Protein AF-A0A9P0P9X3-F1 (afdb_monomer_lite)

Foldseek 3Di:
DPDDFLQADPPPADLVLLLVLLVVVVVVDDLRVSCVVSVNGSVVNVVCNVVVHSGDDDPDDDDPDDPVNVVVVVVVVVVVVVD

Secondary structure (DSSP, 8-state):
---------TT-S-HHHHHHHHHHHHTT--HHHHHHHS---HHHHHHHHHTT--SPPPSSSPPSS-HHHHHHHHHHHHHHHT-

Organism: Acanthoscelides obtectus (NCBI:txid200917)

InterPro domains:
  IPR009057 Homedomain-like superfamily [SSF46689] (8-59)

Structure (mmCIF, N/CA/C/O backbone):
data_AF-A0A9P0P9X3-F1
#
_entry.id   AF-A0A9P0P9X3-F1
#
loop_
_atom_site.group_PDB
_atom_site.id
_atom_site.type_symbol
_atom_site.label_atom_id
_atom_site.label_alt_id
_atom_site.label_comp_id
_atom_site.label_asym_id
_atom_site.label_entity_id
_atom_site.label_seq_id
_atom_site.pdbx_PDB_ins_code
_atom_site.Cartn_x
_atom_site.Cartn_y
_atom_site.Cartn_z
_atom_site.occupancy
_atom_site.B_iso_or_equiv
_atom_site.auth_seq_id
_atom_site.auth_comp_id
_atom_site.auth_asym_id
_atom_site.auth_atom_id
_atom_site.pdbx_PDB_model_num
ATOM 1 N N . MET A 1 1 ? -24.030 -6.534 21.375 1.00 41.62 1 MET A N 1
ATOM 2 C CA . MET A 1 1 ? -23.922 -6.216 19.929 1.00 41.62 1 MET A CA 1
ATOM 3 C C . MET A 1 1 ? -22.654 -6.828 19.342 1.00 41.62 1 MET A C 1
ATOM 5 O O . MET A 1 1 ? -21.557 -6.385 19.675 1.00 41.62 1 MET A O 1
ATOM 9 N N . LEU A 1 2 ? -22.776 -7.828 18.469 1.00 50.31 2 LEU A N 1
ATOM 10 C CA . LEU A 1 2 ? -21.648 -8.335 17.682 1.00 50.31 2 LEU A CA 1
ATOM 11 C C . LEU A 1 2 ? -21.301 -7.303 16.600 1.00 50.31 2 LEU A C 1
ATOM 13 O O . LEU A 1 2 ? -22.002 -7.175 15.605 1.00 50.31 2 LEU A O 1
ATOM 17 N N . ARG A 1 3 ? -20.236 -6.517 16.805 1.00 58.31 3 ARG A N 1
ATOM 18 C CA . ARG A 1 3 ? -19.722 -5.621 15.758 1.00 58.31 3 ARG A CA 1
ATOM 19 C C . ARG A 1 3 ? -19.086 -6.483 14.672 1.00 58.31 3 ARG A C 1
ATOM 21 O O . ARG A 1 3 ? -18.022 -7.062 14.908 1.00 58.31 3 ARG A O 1
ATOM 28 N N . GLU A 1 4 ? -19.716 -6.555 13.504 1.00 61.44 4 GLU A N 1
ATOM 29 C CA . GLU A 1 4 ? -19.145 -7.207 12.328 1.00 61.44 4 GLU A CA 1
ATOM 30 C C . GLU A 1 4 ? -17.738 -6.662 12.072 1.00 61.44 4 GLU A C 1
ATOM 32 O O . GLU A 1 4 ? -17.516 -5.471 11.823 1.00 61.44 4 GLU A O 1
ATOM 37 N N . ARG A 1 5 ? -16.746 -7.540 12.211 1.00 61.38 5 ARG A N 1
ATOM 38 C CA . ARG A 1 5 ? -15.359 -7.198 11.917 1.00 61.38 5 ARG A CA 1
ATOM 39 C C . ARG A 1 5 ? -15.202 -7.347 10.415 1.00 61.38 5 ARG A C 1
ATOM 41 O O . ARG A 1 5 ? -15.363 -8.454 9.910 1.00 61.38 5 ARG A O 1
ATOM 48 N N . ASN A 1 6 ? -14.842 -6.270 9.721 1.00 67.88 6 ASN A N 1
ATOM 49 C CA . ASN A 1 6 ? -14.457 -6.355 8.317 1.00 67.88 6 ASN A CA 1
ATOM 50 C C . ASN A 1 6 ? -13.155 -7.171 8.215 1.00 67.88 6 ASN A C 1
ATOM 52 O O . ASN A 1 6 ? -12.047 -6.638 8.351 1.00 67.88 6 ASN A O 1
ATOM 56 N N . ARG A 1 7 ? -13.304 -8.495 8.077 1.00 62.72 7 ARG A N 1
ATOM 57 C CA . ARG A 1 7 ? -12.190 -9.430 7.877 1.00 62.72 7 ARG A CA 1
ATOM 58 C C . ARG A 1 7 ? -11.563 -9.227 6.499 1.00 62.72 7 ARG A C 1
ATOM 60 O O . ARG A 1 7 ? -10.385 -9.537 6.355 1.00 62.72 7 ARG A O 1
ATOM 67 N N . GLY A 1 8 ? -12.318 -8.626 5.568 1.00 61.62 8 GLY A N 1
ATOM 68 C CA . GLY A 1 8 ? -11.978 -8.377 4.170 1.00 61.62 8 GLY A CA 1
ATOM 69 C C . GLY A 1 8 ? -11.591 -9.645 3.407 1.00 61.62 8 GLY A C 1
ATOM 70 O O . GLY A 1 8 ? -11.312 -10.692 3.986 1.00 61.62 8 GLY A O 1
ATOM 71 N N . ILE A 1 9 ? -11.568 -9.557 2.081 1.00 67.00 9 ILE A N 1
ATOM 72 C CA . ILE A 1 9 ? -11.040 -10.633 1.238 1.00 67.00 9 ILE A CA 1
ATOM 73 C C . ILE A 1 9 ? -9.525 -10.431 1.135 1.00 67.00 9 ILE A C 1
ATOM 75 O O . ILE A 1 9 ? -9.060 -9.337 0.791 1.00 67.00 9 ILE A O 1
ATOM 79 N N . ARG A 1 10 ? -8.738 -11.466 1.465 1.00 64.19 10 ARG A N 1
ATOM 80 C CA . ARG A 1 10 ? -7.269 -11.417 1.391 1.00 64.19 10 ARG A CA 1
ATOM 81 C C . ARG A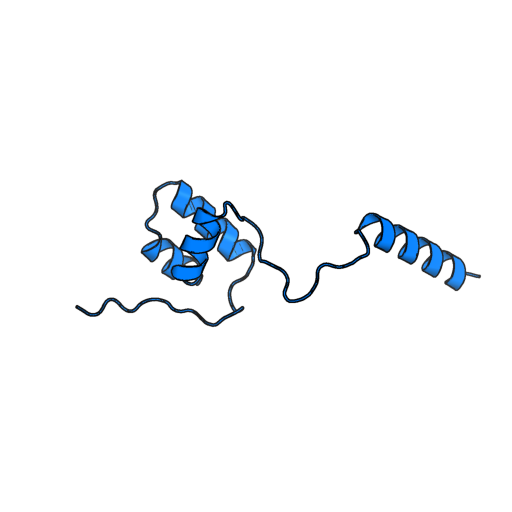 1 10 ? -6.855 -11.011 -0.027 1.00 64.19 10 ARG A C 1
ATOM 83 O O . ARG A 1 10 ? -7.185 -11.692 -0.984 1.00 64.19 10 ARG A O 1
ATOM 90 N N . GLY A 1 11 ? -6.138 -9.896 -0.146 1.00 66.88 11 GLY A N 1
ATOM 91 C CA . GLY A 1 11 ? -5.578 -9.428 -1.416 1.00 66.88 11 GLY A CA 1
ATOM 92 C C . GLY A 1 11 ? -6.459 -8.483 -2.240 1.00 66.88 11 GLY A C 1
ATOM 93 O O . GLY A 1 11 ? -5.904 -7.842 -3.126 1.00 66.88 11 GLY A O 1
ATOM 94 N N . LYS A 1 12 ? -7.754 -8.313 -1.921 1.00 78.44 12 LYS A N 1
ATOM 95 C CA . LYS A 1 12 ? -8.688 -7.489 -2.723 1.00 78.44 12 LYS A CA 1
ATOM 96 C C . LYS A 1 12 ? -8.474 -5.974 -2.589 1.00 78.44 12 LYS A C 1
ATOM 98 O O . LYS A 1 12 ? -8.959 -5.207 -3.410 1.00 78.44 12 LYS A O 1
ATOM 103 N N . TRP A 1 13 ? -7.757 -5.525 -1.562 1.00 83.75 13 TRP A N 1
ATOM 104 C CA . TRP A 1 13 ? -7.434 -4.110 -1.391 1.00 83.75 13 TRP A CA 1
ATOM 105 C C . TRP A 1 13 ? -6.202 -3.717 -2.220 1.00 83.75 13 TRP A C 1
ATOM 107 O O . TRP A 1 13 ? -5.185 -4.427 -2.238 1.00 83.75 13 TRP A O 1
ATOM 117 N N . SER A 1 14 ? -6.315 -2.573 -2.897 1.00 86.00 14 SER A N 1
ATOM 118 C CA . SER A 1 14 ? -5.216 -1.924 -3.608 1.00 86.00 14 SER A CA 1
ATOM 119 C C . SER A 1 14 ? -4.253 -1.254 -2.630 1.00 86.00 14 SER A C 1
ATOM 121 O O . SER A 1 14 ? -4.584 -0.976 -1.472 1.00 86.00 14 SER A O 1
ATOM 123 N N . GLU A 1 15 ? -3.040 -1.004 -3.104 1.00 88.19 15 GLU A N 1
ATOM 124 C CA . GLU A 1 15 ? -2.015 -0.296 -2.343 1.00 88.19 15 GLU A CA 1
ATOM 125 C C . GLU A 1 15 ? -2.392 1.168 -2.094 1.00 88.19 15 GLU A C 1
ATOM 127 O O . GLU A 1 15 ? -2.243 1.666 -0.981 1.00 88.19 15 GLU A O 1
ATOM 132 N N . GLU A 1 16 ? -3.025 1.818 -3.070 1.00 89.81 16 GLU A N 1
ATOM 133 C CA . GLU A 1 16 ? -3.580 3.163 -2.902 1.00 89.81 16 GLU A CA 1
ATOM 134 C C . GLU A 1 16 ? -4.619 3.232 -1.779 1.00 89.81 16 GLU A C 1
ATOM 136 O O . GLU A 1 16 ? -4.611 4.158 -0.966 1.00 89.81 16 GLU A O 1
ATOM 141 N N . ASN A 1 17 ? -5.519 2.245 -1.704 1.00 90.06 17 ASN A N 1
ATOM 142 C CA . ASN A 1 17 ? -6.543 2.209 -0.663 1.00 90.06 17 ASN A CA 1
ATOM 143 C C . ASN A 1 17 ? -5.917 2.032 0.718 1.00 90.06 17 ASN A C 1
ATOM 145 O O . ASN A 1 17 ? -6.371 2.648 1.681 1.00 90.06 17 ASN A O 1
ATOM 149 N N . LEU A 1 18 ? -4.856 1.229 0.818 1.00 89.62 18 LEU A N 1
ATOM 150 C CA . LEU A 1 18 ? -4.078 1.083 2.042 1.00 89.62 18 LEU A CA 1
ATOM 151 C C . LEU A 1 18 ? -3.428 2.413 2.452 1.00 89.62 18 LEU A C 1
ATOM 153 O O . LEU A 1 18 ? -3.568 2.815 3.607 1.00 89.62 18 LEU A O 1
ATOM 157 N N . GLN A 1 19 ? -2.775 3.113 1.525 1.00 92.12 19 GLN A N 1
ATOM 158 C CA . GLN A 1 19 ? -2.129 4.400 1.801 1.00 92.12 19 GLN A CA 1
ATOM 159 C C . GLN A 1 19 ? -3.138 5.464 2.244 1.00 92.12 19 GLN A C 1
ATOM 161 O O . GLN A 1 19 ? -2.951 6.093 3.288 1.00 92.12 19 GLN A O 1
ATOM 166 N N . LYS A 1 20 ? -4.255 5.605 1.517 1.00 93.25 20 LYS A N 1
ATOM 167 C CA . LYS A 1 20 ? -5.352 6.517 1.880 1.00 93.25 20 LYS A CA 1
ATOM 168 C C . LYS A 1 20 ? -5.912 6.180 3.265 1.00 93.25 20 LYS A C 1
ATOM 170 O O . LYS A 1 20 ? -6.112 7.076 4.085 1.00 93.25 20 LYS A O 1
ATOM 175 N N . ALA A 1 21 ? -6.100 4.892 3.562 1.00 92.44 21 ALA A N 1
ATOM 176 C CA . ALA A 1 21 ? -6.592 4.431 4.856 1.00 92.44 21 ALA A CA 1
ATOM 177 C C . ALA A 1 21 ? -5.616 4.726 6.010 1.00 92.44 21 ALA A C 1
ATOM 179 O O . ALA A 1 21 ? -6.049 5.104 7.096 1.00 92.44 21 ALA A O 1
ATOM 180 N N . ILE A 1 22 ? -4.308 4.573 5.790 1.00 92.81 22 ILE A N 1
ATOM 181 C CA . ILE A 1 22 ? -3.273 4.906 6.780 1.00 92.81 22 ILE A CA 1
ATOM 182 C C . ILE A 1 22 ? -3.245 6.415 7.035 1.00 92.81 22 ILE A C 1
ATOM 184 O O . ILE A 1 22 ? -3.231 6.828 8.195 1.00 92.81 22 ILE A O 1
ATOM 188 N N . ALA A 1 23 ? -3.289 7.227 5.975 1.00 93.50 23 ALA A N 1
ATOM 189 C CA . ALA A 1 23 ? -3.270 8.684 6.073 1.00 93.50 23 ALA A CA 1
ATOM 190 C C . ALA A 1 23 ? -4.443 9.211 6.912 1.00 93.50 23 ALA A C 1
ATOM 192 O O . ALA A 1 23 ? -4.233 9.950 7.872 1.00 93.50 23 ALA A O 1
ATOM 193 N N . VAL A 1 24 ? -5.675 8.762 6.637 1.00 94.69 24 VAL A N 1
ATOM 194 C CA . VAL A 1 24 ? -6.835 9.226 7.417 1.00 94.69 24 VAL A CA 1
ATOM 195 C C . VAL A 1 24 ? -6.781 8.787 8.880 1.00 94.69 24 VAL A C 1
ATOM 197 O O . VAL A 1 24 ? -7.253 9.515 9.748 1.00 94.69 24 VAL A O 1
ATOM 200 N N . VAL A 1 25 ? -6.210 7.614 9.178 1.00 93.81 25 VAL A N 1
ATOM 201 C CA . VAL A 1 25 ? -6.093 7.134 10.562 1.00 93.81 25 VAL A CA 1
ATOM 202 C C . VAL A 1 25 ? -5.036 7.922 11.324 1.00 93.81 25 VAL A C 1
ATOM 204 O O . VAL A 1 25 ? -5.240 8.222 12.497 1.00 93.81 25 VAL A O 1
ATOM 207 N N . ARG A 1 26 ? -3.938 8.303 10.662 1.00 90.62 26 ARG A N 1
ATOM 208 C CA . ARG A 1 26 ? -2.946 9.225 11.232 1.00 90.62 26 ARG A CA 1
ATOM 209 C C . ARG A 1 26 ? -3.553 10.599 11.525 1.00 90.62 26 ARG A C 1
ATOM 211 O O . ARG A 1 26 ? -3.248 11.169 12.561 1.00 90.62 26 ARG A O 1
ATOM 218 N N . ASN A 1 27 ? -4.497 11.051 10.700 1.00 92.38 27 ASN A N 1
ATOM 219 C CA . ASN A 1 27 ? -5.254 12.291 10.909 1.00 92.38 27 ASN A CA 1
ATOM 220 C C . ASN A 1 27 ? -6.371 12.176 11.972 1.00 92.38 27 ASN A C 1
ATOM 222 O O . ASN A 1 27 ? -7.235 13.045 12.053 1.00 92.38 27 ASN A O 1
ATOM 226 N N . GLY A 1 28 ? -6.403 11.101 12.769 1.00 91.19 28 GLY A N 1
ATOM 227 C CA . GLY A 1 28 ? -7.344 10.936 13.884 1.00 91.19 28 GLY A CA 1
ATOM 228 C C . GLY A 1 28 ? -8.612 10.138 13.564 1.00 91.19 28 GLY A C 1
ATOM 229 O O . GLY A 1 28 ? -9.442 9.919 14.448 1.00 91.19 28 GLY A O 1
ATOM 230 N N . MET A 1 29 ? -8.783 9.633 12.336 1.00 92.38 29 MET A N 1
ATOM 231 C CA . MET A 1 29 ? -9.930 8.780 12.011 1.00 92.38 29 MET A CA 1
ATOM 232 C C . MET A 1 29 ? -9.821 7.409 12.692 1.00 92.38 29 MET A C 1
ATOM 234 O O . MET A 1 29 ? -8.766 6.773 12.719 1.00 92.38 29 MET A O 1
ATOM 238 N N . SER A 1 30 ? -10.943 6.875 13.188 1.00 91.88 30 SER A N 1
ATOM 239 C CA . SER A 1 30 ? -10.931 5.536 13.782 1.00 91.88 30 SER A CA 1
ATOM 240 C C . SER A 1 30 ? -10.565 4.457 12.750 1.00 91.88 30 SER A C 1
ATOM 242 O O . SER A 1 30 ? -11.093 4.416 11.635 1.00 91.88 30 SER A O 1
ATOM 244 N N . LYS A 1 31 ? -9.725 3.496 13.160 1.00 90.25 31 LYS A N 1
ATOM 245 C CA . LYS A 1 31 ? -9.328 2.328 12.340 1.00 90.25 31 LYS A CA 1
ATOM 246 C C . LYS A 1 31 ? -10.533 1.561 11.783 1.00 90.25 31 LYS A C 1
ATOM 248 O O . LYS A 1 31 ? -10.459 0.968 10.712 1.00 90.25 31 LYS A O 1
ATOM 253 N N . ASN A 1 32 ? -11.641 1.546 12.527 1.00 88.56 32 ASN A N 1
ATOM 254 C CA . ASN A 1 32 ? -12.863 0.853 12.128 1.00 88.56 32 ASN A CA 1
ATOM 255 C C . ASN A 1 32 ? -13.584 1.584 10.989 1.00 88.56 32 ASN A C 1
ATOM 257 O O . ASN A 1 32 ? -14.049 0.941 10.053 1.00 88.56 32 ASN A O 1
ATOM 261 N N . LEU A 1 33 ? -13.646 2.915 11.061 1.00 90.19 33 LEU A N 1
ATOM 262 C CA . LEU A 1 33 ? -14.254 3.739 10.022 1.00 90.19 33 LEU A CA 1
ATOM 263 C C . LEU A 1 33 ? -13.407 3.719 8.744 1.00 90.19 33 LEU A C 1
ATOM 265 O O . LEU A 1 33 ? -13.939 3.461 7.667 1.00 90.19 33 LEU A O 1
ATOM 269 N N . ALA A 1 34 ? -12.086 3.871 8.872 1.00 91.62 34 ALA A N 1
ATOM 270 C CA . ALA A 1 34 ? -11.162 3.778 7.743 1.00 91.62 34 ALA A CA 1
ATOM 271 C C . ALA A 1 34 ? -11.237 2.407 7.044 1.00 91.62 34 ALA A C 1
ATOM 273 O O . ALA A 1 34 ? -11.282 2.330 5.819 1.00 91.62 34 ALA A O 1
ATOM 274 N N . SER A 1 35 ? -11.343 1.321 7.817 1.00 89.62 35 SER A N 1
ATOM 275 C CA . SER A 1 35 ? -11.505 -0.036 7.279 1.00 89.62 35 SER A CA 1
ATOM 276 C C . SER A 1 35 ? -12.763 -0.197 6.419 1.00 89.62 35 SER A C 1
ATOM 278 O O . SER A 1 35 ? -12.717 -0.866 5.388 1.00 89.62 35 SER A O 1
ATOM 280 N N . LYS A 1 36 ? -13.884 0.415 6.818 1.00 88.56 36 LYS A N 1
ATOM 281 C CA . LYS A 1 36 ? -15.124 0.394 6.029 1.00 88.56 36 LYS A CA 1
ATOM 282 C C . LYS A 1 36 ? -15.013 1.272 4.783 1.00 88.56 36 LYS A C 1
ATOM 284 O O . LYS A 1 36 ? -15.386 0.830 3.705 1.00 88.56 36 LYS A O 1
ATOM 289 N N . ARG A 1 37 ? -14.456 2.477 4.925 1.00 90.12 37 ARG A N 1
ATOM 290 C CA . ARG A 1 37 ? -14.372 3.474 3.848 1.00 90.12 37 ARG A CA 1
ATOM 291 C C . ARG A 1 37 ? -13.438 3.061 2.709 1.00 90.12 37 ARG A C 1
ATOM 293 O O . ARG A 1 37 ? -13.756 3.304 1.555 1.00 90.12 37 ARG A O 1
ATOM 300 N N . PHE A 1 38 ? -12.309 2.434 3.031 1.00 89.56 38 PHE A N 1
ATOM 301 C CA . PHE A 1 38 ? -11.278 2.070 2.050 1.00 89.56 38 PHE A CA 1
ATOM 302 C C . PHE A 1 38 ? -11.231 0.568 1.740 1.00 89.56 38 PHE A C 1
ATOM 304 O O . PHE A 1 38 ? -10.329 0.110 1.044 1.00 89.56 38 PHE A O 1
ATOM 311 N N . LEU A 1 39 ? -12.184 -0.215 2.264 1.00 87.31 39 LEU A N 1
ATOM 312 C CA . LEU A 1 39 ? -12.279 -1.670 2.066 1.00 87.31 39 LEU A CA 1
ATOM 313 C C . LEU A 1 39 ? -10.997 -2.441 2.450 1.00 87.31 39 LEU A C 1
ATOM 315 O O . LEU A 1 39 ? -10.718 -3.523 1.934 1.00 87.31 39 LEU A O 1
ATOM 319 N N . VAL A 1 40 ? -10.222 -1.904 3.395 1.00 87.44 40 VAL A N 1
ATOM 320 C CA . VAL A 1 40 ? -9.018 -2.543 3.944 1.00 87.44 40 VAL A CA 1
ATOM 321 C C . VAL A 1 40 ? -9.383 -3.251 5.241 1.00 87.44 40 VAL A C 1
ATOM 323 O O . VAL A 1 40 ? -10.047 -2.680 6.105 1.00 87.44 40 VAL A O 1
ATOM 326 N N . CYS A 1 41 ? -8.923 -4.487 5.430 1.00 87.50 41 CYS A N 1
ATOM 327 C CA . CYS A 1 41 ? -9.184 -5.238 6.657 1.00 87.50 41 CYS A CA 1
ATOM 328 C C . CYS A 1 41 ? -8.635 -4.478 7.873 1.00 87.50 41 CYS A C 1
ATOM 330 O O . CYS A 1 41 ? -7.451 -4.136 7.911 1.00 87.50 41 CYS A O 1
ATOM 332 N N . ARG A 1 42 ? -9.447 -4.291 8.920 1.00 88.75 42 ARG A N 1
ATOM 333 C CA . ARG A 1 42 ? -9.023 -3.583 10.144 1.00 88.75 42 ARG A CA 1
ATOM 334 C C . ARG A 1 42 ? -7.754 -4.174 10.767 1.00 88.75 42 ARG A C 1
ATOM 336 O O . ARG A 1 42 ? -6.918 -3.427 11.270 1.00 88.75 42 ARG A O 1
ATOM 343 N N . GLY A 1 43 ? -7.624 -5.504 10.746 1.00 87.50 43 GLY A N 1
ATOM 344 C CA . GLY A 1 43 ? -6.434 -6.206 11.239 1.00 87.50 43 GLY A CA 1
ATOM 345 C C . GLY A 1 43 ? -5.176 -5.794 10.475 1.00 87.50 43 GLY A C 1
ATOM 346 O O . GLY A 1 43 ? -4.212 -5.362 11.091 1.00 87.50 43 GLY A O 1
ATOM 347 N N . LYS A 1 44 ? -5.236 -5.794 9.135 1.00 86.38 44 LYS A N 1
ATOM 348 C CA . LYS A 1 44 ? -4.124 -5.343 8.287 1.00 86.38 44 LYS A CA 1
ATOM 349 C C . LYS A 1 44 ? -3.785 -3.881 8.526 1.00 86.38 44 LYS A C 1
ATOM 351 O O . LYS A 1 44 ? -2.625 -3.555 8.710 1.00 86.38 44 LYS A O 1
ATOM 356 N N . LEU A 1 45 ? -4.792 -3.023 8.614 1.00 89.38 45 LEU A N 1
ATOM 357 C CA . LEU A 1 45 ? -4.597 -1.602 8.884 1.00 89.38 45 LEU A CA 1
ATOM 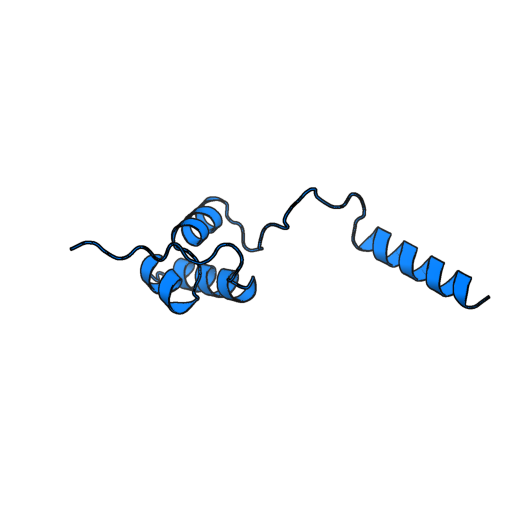358 C C . LEU A 1 45 ? -3.871 -1.380 10.228 1.00 89.38 45 LEU A C 1
ATOM 360 O O . LEU A 1 45 ? -2.948 -0.576 10.315 1.00 89.38 45 LEU A O 1
ATOM 364 N N . ARG A 1 46 ? -4.221 -2.152 11.268 1.00 90.62 46 ARG A N 1
ATOM 365 C CA . ARG A 1 46 ? -3.506 -2.145 12.555 1.00 90.62 46 ARG A CA 1
ATOM 366 C C . ARG A 1 46 ? -2.057 -2.618 12.413 1.00 90.62 46 ARG A C 1
ATOM 368 O O . ARG A 1 46 ? -1.179 -1.963 12.962 1.00 90.62 46 ARG A O 1
ATOM 375 N N . ASP A 1 47 ? -1.822 -3.726 11.717 1.00 90.12 47 ASP A N 1
ATOM 376 C CA . ASP A 1 47 ? -0.484 -4.311 11.579 1.00 90.12 47 ASP A CA 1
ATOM 377 C C . ASP A 1 47 ? 0.461 -3.377 10.805 1.00 90.12 47 ASP A C 1
ATOM 379 O O . ASP A 1 47 ? 1.612 -3.205 11.193 1.00 90.12 47 ASP A O 1
ATOM 383 N N . TYR A 1 48 ? -0.032 -2.736 9.741 1.00 90.94 48 TYR A N 1
ATOM 384 C CA . TYR A 1 48 ? 0.736 -1.781 8.937 1.00 90.94 48 TYR A CA 1
ATOM 385 C C . TYR A 1 48 ? 1.080 -0.517 9.723 1.00 90.94 48 TYR A C 1
ATOM 387 O O . TYR A 1 48 ? 2.225 -0.075 9.690 1.00 90.94 48 TYR A O 1
ATOM 395 N N . LEU A 1 49 ? 0.128 0.015 10.497 1.00 90.88 49 LEU A N 1
ATOM 396 C CA .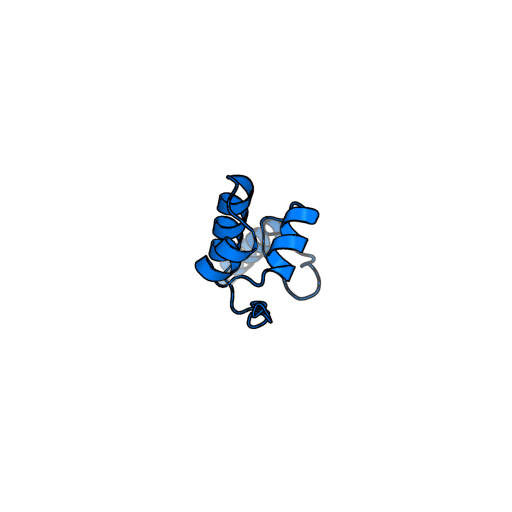 LEU A 1 49 ? 0.389 1.137 11.401 1.00 90.88 49 LEU A CA 1
ATOM 397 C C . LEU A 1 49 ? 1.409 0.776 12.486 1.00 90.88 49 LEU A C 1
ATOM 399 O O . LEU A 1 49 ? 2.292 1.574 12.766 1.00 90.88 49 LEU A O 1
ATOM 403 N N . GLY A 1 50 ? 1.315 -0.422 13.075 1.00 90.94 50 GLY A N 1
ATOM 404 C CA . GLY A 1 50 ? 2.257 -0.872 14.106 1.00 90.94 50 GLY A CA 1
ATOM 405 C C . GLY A 1 50 ? 3.675 -1.111 13.581 1.00 90.94 50 GLY A C 1
ATOM 406 O O . GLY A 1 50 ? 4.633 -0.941 14.322 1.00 90.94 50 GLY A O 1
ATOM 407 N N . LYS A 1 51 ? 3.814 -1.476 12.301 1.00 89.75 51 LYS A N 1
ATOM 408 C CA . LYS A 1 51 ? 5.106 -1.703 11.634 1.00 89.75 51 LYS A CA 1
ATOM 409 C C . LYS A 1 51 ? 5.618 -0.492 10.844 1.00 89.75 51 LYS A C 1
ATOM 411 O O . LYS A 1 51 ? 6.643 -0.611 10.185 1.00 89.75 51 LYS A O 1
ATOM 416 N N . ASN A 1 52 ? 4.901 0.636 10.861 1.00 86.38 52 ASN A N 1
ATOM 417 C CA . ASN A 1 52 ? 5.170 1.805 10.014 1.00 86.38 52 ASN A CA 1
ATOM 418 C C . ASN A 1 52 ? 5.337 1.478 8.515 1.00 86.38 52 ASN A C 1
ATOM 420 O O . ASN A 1 52 ? 6.089 2.135 7.800 1.00 86.38 52 ASN A O 1
ATOM 424 N N . LEU A 1 53 ? 4.600 0.480 8.024 1.00 85.38 53 LEU A N 1
ATOM 425 C CA . LEU A 1 53 ? 4.597 0.096 6.615 1.00 85.38 53 LEU A CA 1
ATOM 426 C C . LEU A 1 53 ? 3.568 0.925 5.847 1.00 85.38 53 LEU A C 1
ATOM 428 O O . LEU A 1 53 ? 2.418 1.045 6.272 1.00 85.38 53 LEU A O 1
ATOM 432 N N . THR A 1 54 ? 3.966 1.449 4.693 1.00 81.81 54 THR A N 1
ATOM 433 C CA . THR A 1 54 ? 3.100 2.211 3.777 1.00 81.81 54 THR A CA 1
ATOM 434 C C . THR A 1 54 ? 2.790 1.454 2.491 1.00 81.81 54 THR A C 1
ATOM 436 O O . THR A 1 54 ? 1.807 1.776 1.826 1.00 81.81 54 THR A O 1
ATOM 439 N N . SER A 1 55 ? 3.591 0.438 2.169 1.00 82.50 55 SER A N 1
ATOM 440 C CA . SER A 1 55 ? 3.508 -0.326 0.930 1.00 82.50 55 SER A CA 1
ATOM 441 C C . SER A 1 55 ? 3.085 -1.772 1.151 1.00 82.50 55 SER A C 1
ATOM 443 O O . SER A 1 55 ? 3.459 -2.414 2.139 1.00 82.50 55 SER A O 1
ATOM 445 N N . LYS A 1 56 ? 2.284 -2.296 0.222 1.00 80.56 56 LYS A N 1
ATOM 446 C CA . LYS A 1 56 ? 1.785 -3.669 0.248 1.00 80.56 56 LYS A CA 1
ATOM 447 C C . LYS A 1 56 ? 2.974 -4.616 0.140 1.00 80.56 56 LYS A C 1
ATOM 449 O O . LYS A 1 56 ? 3.772 -4.537 -0.787 1.00 80.56 56 LYS A O 1
ATOM 454 N N . CYS A 1 57 ? 3.090 -5.547 1.084 1.00 73.44 57 CYS A N 1
ATOM 455 C CA . CYS A 1 57 ? 4.120 -6.574 0.977 1.00 73.44 57 CYS A CA 1
ATOM 456 C C . CYS A 1 57 ? 3.884 -7.405 -0.291 1.00 73.44 57 CYS A C 1
ATOM 458 O O . CYS A 1 57 ? 2.799 -7.977 -0.455 1.00 73.44 57 CYS A O 1
ATOM 460 N N . SER A 1 58 ? 4.907 -7.490 -1.143 1.00 74.38 58 SER A N 1
ATOM 461 C CA . SER A 1 58 ? 4.941 -8.460 -2.235 1.00 74.38 58 SER A CA 1
ATOM 462 C C . SER A 1 58 ? 4.819 -9.875 -1.667 1.00 74.38 58 SER A C 1
ATOM 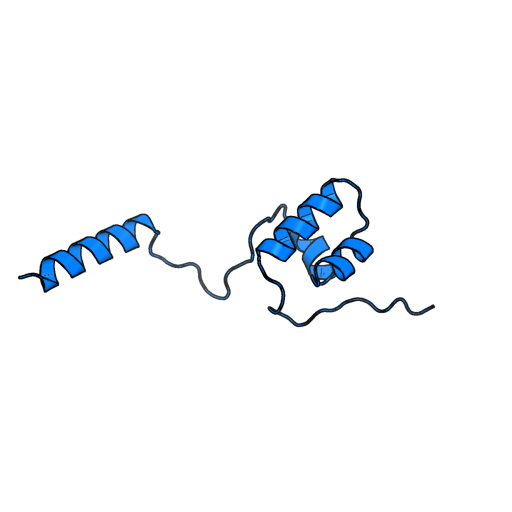464 O O . SER A 1 58 ? 5.311 -10.173 -0.572 1.00 74.38 58 SER A O 1
ATOM 466 N N . MET A 1 59 ? 4.111 -10.735 -2.389 1.00 75.19 59 MET A N 1
ATOM 467 C CA . MET A 1 59 ? 4.021 -12.147 -2.047 1.00 75.19 59 MET A CA 1
ATOM 468 C C . MET A 1 59 ? 5.279 -12.861 -2.544 1.00 75.19 59 MET A C 1
ATOM 470 O O . MET A 1 59 ? 5.678 -12.682 -3.689 1.00 75.19 59 MET A O 1
ATOM 474 N N . GLY A 1 60 ? 5.862 -13.714 -1.702 1.00 81.81 60 GLY A N 1
ATOM 475 C CA . GLY A 1 60 ? 7.010 -14.542 -2.074 1.00 81.81 60 GLY A CA 1
ATOM 476 C C . GLY A 1 60 ? 8.361 -13.960 -1.663 1.00 81.81 60 GLY A C 1
ATOM 477 O O . GLY A 1 60 ? 8.452 -13.077 -0.807 1.00 81.81 60 GLY A O 1
ATOM 478 N N . ARG A 1 61 ? 9.431 -14.533 -2.224 1.00 83.94 61 ARG A N 1
ATOM 479 C CA . ARG A 1 61 ? 10.808 -14.090 -1.972 1.00 83.94 61 ARG A CA 1
ATOM 480 C C . ARG A 1 61 ? 11.039 -12.731 -2.631 1.00 83.94 61 ARG A C 1
ATOM 482 O O . ARG A 1 61 ? 10.471 -12.442 -3.680 1.00 83.94 61 ARG A O 1
ATOM 489 N N . LYS A 1 62 ? 11.888 -11.907 -2.015 1.00 81.62 62 LYS A N 1
ATOM 490 C CA . LYS A 1 62 ? 12.371 -10.676 -2.651 1.00 81.62 62 LYS A CA 1
ATOM 491 C C . LYS A 1 62 ? 13.156 -11.046 -3.912 1.00 81.62 62 LYS A C 1
ATOM 493 O O . LYS A 1 62 ? 13.848 -12.066 -3.905 1.00 81.62 62 LYS A O 1
ATOM 498 N N . SER A 1 63 ? 13.035 -10.244 -4.968 1.00 86.25 63 SER A N 1
ATOM 499 C CA . SER A 1 63 ? 13.881 -10.403 -6.149 1.00 86.25 63 SER A CA 1
ATOM 500 C C . SER A 1 63 ? 15.348 -10.233 -5.749 1.00 86.25 63 SER A C 1
ATOM 502 O O . SER A 1 63 ? 15.677 -9.425 -4.880 1.00 86.25 63 SER A O 1
ATOM 504 N N . MET A 1 64 ? 16.223 -11.030 -6.361 1.00 89.12 64 MET A N 1
ATOM 505 C CA . MET A 1 64 ? 17.674 -10.834 -6.258 1.00 89.12 64 MET A CA 1
ATOM 506 C C . MET A 1 64 ? 18.119 -9.606 -7.059 1.00 89.12 64 MET A C 1
ATOM 508 O O . MET A 1 64 ? 19.062 -8.922 -6.674 1.00 89.12 64 MET A O 1
ATOM 512 N N . LEU A 1 65 ? 17.437 -9.326 -8.172 1.00 91.75 65 LEU A N 1
ATOM 513 C CA . LEU A 1 65 ? 17.735 -8.194 -9.037 1.00 91.75 65 LEU A CA 1
ATOM 514 C C . LEU A 1 65 ? 17.079 -6.922 -8.494 1.00 91.75 65 LEU A C 1
ATOM 516 O O . LEU A 1 65 ? 15.909 -6.928 -8.094 1.00 91.75 65 LEU A O 1
ATOM 520 N N . THR A 1 66 ? 17.859 -5.843 -8.462 1.00 92.44 66 THR A N 1
ATOM 521 C CA . THR A 1 66 ? 17.362 -4.489 -8.218 1.00 92.44 66 THR A CA 1
ATOM 522 C C . THR A 1 66 ? 16.740 -3.947 -9.504 1.00 92.44 66 THR A C 1
ATOM 524 O O . THR A 1 66 ? 17.023 -4.441 -10.595 1.00 92.44 66 THR A O 1
ATOM 527 N N . LYS A 1 67 ? 15.927 -2.890 -9.395 1.00 90.75 67 LYS A N 1
ATOM 528 C CA . LYS A 1 67 ? 15.356 -2.214 -10.574 1.00 90.75 67 LYS A CA 1
ATOM 529 C C . LYS A 1 67 ? 16.432 -1.716 -11.541 1.00 90.75 67 LYS A C 1
ATOM 531 O O . LYS A 1 67 ? 16.232 -1.752 -12.745 1.00 90.75 67 LYS A O 1
ATOM 536 N N . GLU A 1 68 ? 17.567 -1.274 -11.005 1.00 94.50 68 GLU A N 1
ATOM 537 C CA . GLU A 1 68 ? 18.716 -0.827 -11.795 1.00 94.50 68 GLU A CA 1
ATOM 538 C C . GLU A 1 68 ? 19.306 -1.985 -12.609 1.00 94.50 68 GLU A C 1
ATOM 540 O O . GLU A 1 68 ? 19.485 -1.846 -13.816 1.00 94.50 68 GLU A O 1
ATOM 545 N N . HIS A 1 69 ? 19.504 -3.155 -11.987 1.00 95.56 69 HIS A N 1
ATOM 546 C CA . HIS A 1 69 ? 19.973 -4.352 -12.695 1.00 95.56 69 HIS A CA 1
ATOM 547 C C . HIS A 1 69 ? 18.977 -4.817 -13.762 1.00 95.56 69 HIS A C 1
ATOM 549 O O . HIS A 1 69 ? 19.378 -5.212 -14.854 1.00 95.56 69 HIS A O 1
ATOM 555 N N . GLU A 1 70 ? 17.676 -4.779 -13.462 1.00 95.06 70 GLU A N 1
ATOM 556 C CA . GLU A 1 70 ? 16.632 -5.118 -14.433 1.00 95.06 70 GLU A CA 1
ATOM 557 C C . GLU A 1 70 ? 16.678 -4.174 -15.640 1.00 95.06 70 GLU A C 1
ATOM 559 O O . GLU A 1 70 ? 16.625 -4.628 -16.781 1.00 95.06 70 GLU A O 1
ATOM 564 N N . GLN A 1 71 ? 16.847 -2.873 -15.405 1.00 96.12 71 GLN A N 1
ATOM 565 C CA . GLN A 1 71 ? 16.897 -1.869 -16.463 1.00 96.12 71 GLN A CA 1
ATOM 566 C C . GLN A 1 71 ? 18.163 -1.981 -17.320 1.00 96.12 71 GLN A C 1
ATOM 568 O O . GLN A 1 71 ? 18.095 -1.844 -18.545 1.00 96.12 71 GLN A O 1
ATOM 573 N N . GLU A 1 72 ? 19.301 -2.294 -16.702 1.00 96.88 72 GLU A N 1
ATOM 574 C CA . GLU A 1 72 ? 20.544 -2.590 -17.409 1.00 96.88 72 GLU A CA 1
ATOM 575 C C . GLU A 1 72 ? 20.400 -3.838 -18.293 1.00 96.88 72 GLU A C 1
ATOM 577 O O . GLU A 1 72 ? 20.739 -3.803 -19.478 1.00 96.88 72 GLU A O 1
ATOM 582 N N . LEU A 1 73 ? 19.844 -4.925 -17.746 1.00 95.88 73 LEU A N 1
ATOM 583 C CA . LEU A 1 73 ? 19.588 -6.157 -18.492 1.00 95.88 73 LEU A CA 1
ATOM 584 C C . LEU A 1 73 ? 18.637 -5.915 -19.666 1.00 95.88 73 LEU A C 1
ATOM 586 O O . LEU A 1 73 ? 18.938 -6.336 -20.780 1.00 95.88 73 LEU A O 1
ATOM 590 N N . CYS A 1 74 ? 17.531 -5.198 -19.446 1.00 95.81 74 CYS A N 1
ATOM 591 C CA . CYS A 1 74 ? 16.596 -4.844 -20.511 1.00 95.81 74 CYS A CA 1
ATOM 592 C C . CYS A 1 74 ? 17.283 -4.052 -21.627 1.00 95.81 74 CYS A C 1
ATOM 594 O O . CYS A 1 74 ? 17.125 -4.396 -22.794 1.00 95.81 74 CYS A O 1
ATOM 596 N N . SER A 1 75 ? 18.086 -3.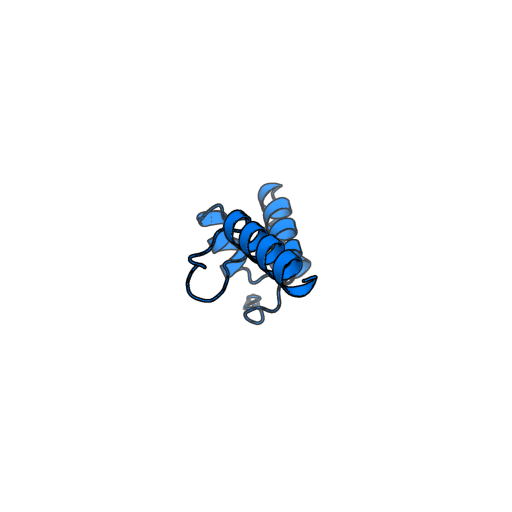044 -21.275 1.00 95.19 75 SER A N 1
ATOM 597 C CA . SER A 1 75 ? 18.810 -2.221 -22.254 1.00 95.19 75 SER A CA 1
ATOM 598 C C . SER A 1 75 ? 19.753 -3.063 -23.118 1.00 95.19 75 SER A C 1
ATOM 600 O O . SER A 1 75 ? 19.763 -2.933 -24.338 1.00 95.19 75 SER A O 1
ATOM 602 N N . ARG A 1 76 ? 20.509 -3.981 -22.499 1.00 95.94 76 ARG A N 1
ATOM 603 C CA . ARG A 1 76 ? 21.430 -4.879 -23.215 1.00 95.94 76 ARG A CA 1
ATOM 604 C C . ARG A 1 76 ? 20.703 -5.867 -24.127 1.00 95.94 76 ARG A C 1
ATOM 606 O O . ARG A 1 76 ? 21.176 -6.125 -25.227 1.00 95.94 76 ARG A O 1
ATO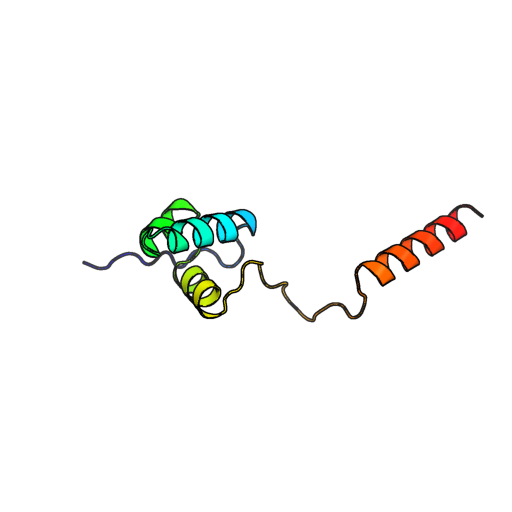M 613 N N . ILE A 1 77 ? 19.573 -6.418 -23.679 1.00 95.88 77 ILE A N 1
ATOM 614 C CA . ILE A 1 77 ? 18.765 -7.352 -24.479 1.00 95.88 77 ILE A CA 1
ATOM 615 C C . ILE A 1 77 ? 18.204 -6.652 -25.718 1.00 95.88 77 ILE A C 1
ATOM 617 O O . ILE A 1 77 ? 18.261 -7.222 -26.802 1.00 95.88 77 ILE A O 1
ATOM 621 N N . ILE A 1 78 ? 17.694 -5.425 -25.568 1.00 94.94 78 ILE A N 1
ATOM 622 C CA . ILE A 1 78 ? 17.158 -4.639 -26.688 1.00 94.94 78 ILE A CA 1
ATOM 623 C C . ILE A 1 78 ? 18.260 -4.359 -27.713 1.00 94.94 78 ILE A C 1
ATOM 625 O O . ILE A 1 78 ? 18.079 -4.672 -28.883 1.00 94.94 78 ILE A O 1
ATOM 629 N N . LEU A 1 79 ? 19.428 -3.882 -27.266 1.00 93.19 79 LEU A N 1
ATOM 630 C CA . LEU A 1 79 ? 20.579 -3.640 -28.146 1.00 93.19 79 LEU A CA 1
ATOM 631 C C . LEU A 1 79 ? 21.022 -4.897 -28.909 1.00 93.19 79 LEU A C 1
ATOM 633 O O . LEU A 1 79 ? 21.391 -4.807 -30.073 1.00 93.19 79 LEU A O 1
ATOM 637 N N . LEU A 1 80 ? 20.995 -6.067 -28.264 1.00 94.38 80 LEU A N 1
ATOM 638 C CA . LEU A 1 80 ? 21.333 -7.338 -28.911 1.00 94.38 80 LEU A CA 1
ATOM 639 C C . LEU A 1 80 ? 20.285 -7.793 -29.929 1.00 94.38 80 LEU A C 1
ATOM 641 O O . LEU A 1 80 ? 20.642 -8.481 -30.874 1.00 94.38 80 LEU A O 1
ATOM 645 N N . ALA A 1 81 ? 19.011 -7.460 -29.720 1.00 90.44 81 ALA A N 1
ATOM 646 C CA . ALA A 1 81 ? 17.920 -7.847 -30.612 1.00 90.44 81 ALA A CA 1
ATOM 647 C C . ALA A 1 81 ? 17.815 -6.961 -31.865 1.00 90.44 81 ALA A C 1
ATOM 649 O O . ALA A 1 81 ? 17.154 -7.346 -32.826 1.00 90.44 81 ALA A O 1
ATOM 650 N N . GLU A 1 82 ? 18.425 -5.775 -31.841 1.00 86.69 82 GLU A N 1
ATOM 651 C CA . GLU A 1 82 ? 18.487 -4.842 -32.974 1.00 86.69 82 GLU A CA 1
ATOM 652 C C . GLU A 1 82 ? 19.660 -5.125 -33.936 1.00 86.69 82 GLU A C 1
ATOM 654 O O . GLU A 1 82 ? 19.743 -4.492 -34.989 1.00 86.69 82 GLU A O 1
ATOM 659 N N . ILE A 1 83 ? 20.545 -6.069 -33.587 1.00 60.41 83 ILE A N 1
ATOM 660 C CA . ILE A 1 83 ? 21.655 -6.573 -34.418 1.00 60.41 83 ILE A CA 1
ATOM 661 C C . ILE A 1 83 ? 21.192 -7.800 -35.207 1.00 60.41 83 ILE A C 1
ATOM 663 O O . ILE A 1 83 ? 21.507 -7.860 -36.418 1.00 60.41 83 ILE A O 1
#

pLDDT: mean 85.19, std 11.61, range [41.62, 96.88]

Radius of gyration: 18.92 Å; chains: 1; bounding box: 46×27×54 Å

Sequence (83 aa):
MLRERNRGIRGKWSEENLQKAIAVVRNGMSKNLASKRFLVCRGKLRDYLGKNLTSKCSMGRKSMLTKEHEQELCSRIILLAEI